Protein AF-A0AA90UTZ1-F1 (afdb_monomer_lite)

Structure (mmCIF, N/CA/C/O backbone):
data_AF-A0AA90UTZ1-F1
#
_entry.id   AF-A0AA90UTZ1-F1
#
loop_
_atom_site.group_PDB
_atom_site.id
_atom_site.type_symbol
_atom_site.label_atom_id
_atom_site.label_alt_id
_atom_site.label_comp_id
_atom_site.label_asym_id
_atom_site.label_entity_id
_atom_site.label_seq_id
_atom_site.pdbx_PDB_ins_code
_atom_site.Cartn_x
_atom_site.Cartn_y
_atom_site.Cartn_z
_atom_site.occupancy
_atom_site.B_iso_or_equiv
_atom_site.auth_seq_id
_atom_site.auth_comp_id
_atom_site.auth_asym_id
_atom_site.auth_atom_id
_atom_site.pdbx_PDB_model_num
ATOM 1 N N . MET A 1 1 ? 15.397 11.675 -4.303 1.00 79.88 1 MET A N 1
ATOM 2 C CA . MET A 1 1 ? 14.217 10.899 -3.853 1.00 79.88 1 MET A CA 1
ATOM 3 C C . MET A 1 1 ? 13.321 10.722 -5.056 1.00 79.88 1 MET A C 1
ATOM 5 O O . MET A 1 1 ? 13.154 11.691 -5.783 1.00 79.88 1 MET A O 1
ATOM 9 N N . ALA A 1 2 ? 12.799 9.520 -5.277 1.00 86.69 2 ALA A N 1
ATOM 10 C CA . ALA A 1 2 ? 11.879 9.262 -6.375 1.00 86.69 2 ALA A CA 1
ATOM 11 C C . ALA A 1 2 ? 10.543 9.981 -6.139 1.00 86.69 2 ALA A C 1
ATOM 13 O O . ALA A 1 2 ? 10.057 10.065 -5.003 1.00 86.69 2 ALA A O 1
ATOM 14 N N . GLU A 1 3 ? 9.959 10.491 -7.216 1.00 91.69 3 GLU A N 1
ATOM 15 C CA . GLU A 1 3 ? 8.588 10.980 -7.223 1.00 91.69 3 GLU A CA 1
ATOM 16 C C . GLU A 1 3 ? 7.625 9.790 -7.295 1.00 91.69 3 GLU A C 1
ATOM 18 O O . GLU A 1 3 ? 7.870 8.820 -8.011 1.00 91.69 3 GLU A O 1
ATOM 23 N N . ILE A 1 4 ? 6.538 9.841 -6.523 1.00 91.00 4 ILE A N 1
ATOM 24 C CA . ILE A 1 4 ? 5.479 8.834 -6.607 1.00 91.00 4 ILE A CA 1
ATOM 25 C C . ILE A 1 4 ? 4.340 9.432 -7.413 1.00 91.00 4 ILE A C 1
ATOM 27 O O . ILE A 1 4 ? 3.642 10.318 -6.922 1.00 91.00 4 ILE A O 1
ATOM 31 N N . VAL A 1 5 ? 4.133 8.887 -8.607 1.00 92.25 5 VAL A N 1
ATOM 32 C CA . VAL A 1 5 ? 2.937 9.133 -9.408 1.00 92.25 5 VAL A CA 1
ATOM 33 C C . VAL A 1 5 ? 1.938 8.026 -9.111 1.00 92.25 5 VAL A C 1
ATOM 35 O O . VAL A 1 5 ? 2.242 6.837 -9.233 1.00 92.25 5 VAL A O 1
ATOM 38 N N . VAL A 1 6 ? 0.747 8.419 -8.678 1.00 90.88 6 VAL A N 1
ATOM 39 C CA . VAL A 1 6 ? -0.309 7.488 -8.298 1.00 90.88 6 VAL A CA 1
ATOM 40 C C . VAL A 1 6 ? -1.267 7.308 -9.470 1.00 90.88 6 VAL A C 1
ATOM 42 O O . VAL A 1 6 ? -1.781 8.274 -10.024 1.00 90.88 6 VAL A O 1
ATOM 45 N N . HIS A 1 7 ? -1.516 6.059 -9.862 1.00 91.12 7 HIS A N 1
ATOM 46 C CA . HIS A 1 7 ? -2.501 5.756 -10.896 1.00 91.12 7 HIS A CA 1
ATOM 47 C C . HIS A 1 7 ? -3.926 5.899 -10.338 1.00 91.12 7 HIS A C 1
ATOM 49 O O . HIS A 1 7 ? -4.197 5.445 -9.229 1.00 91.12 7 HIS A O 1
ATOM 55 N N . LYS A 1 8 ? -4.875 6.420 -11.125 1.00 92.50 8 LYS A N 1
ATOM 56 C CA . LYS A 1 8 ? -6.277 6.609 -10.694 1.00 92.50 8 LYS A CA 1
ATOM 57 C C . LYS A 1 8 ? -6.915 5.336 -10.112 1.00 92.50 8 LYS A C 1
ATOM 59 O O . LYS A 1 8 ? -7.527 5.368 -9.051 1.00 92.50 8 LYS A O 1
ATOM 64 N N . LEU A 1 9 ? -6.690 4.190 -10.763 1.00 89.88 9 LEU A N 1
ATOM 65 C CA . LEU A 1 9 ? -7.154 2.882 -10.272 1.00 89.88 9 LEU A CA 1
ATOM 66 C C . LEU A 1 9 ? -6.636 2.557 -8.860 1.00 89.88 9 LEU A C 1
ATOM 68 O O . LEU A 1 9 ? -7.335 1.918 -8.077 1.00 89.88 9 LEU A O 1
ATOM 72 N N . TYR A 1 10 ? -5.410 2.974 -8.532 1.00 91.06 10 TYR A N 1
ATOM 73 C CA . TYR A 1 10 ? -4.866 2.777 -7.195 1.00 91.06 10 TYR A CA 1
ATOM 74 C C . TYR A 1 10 ? -5.624 3.623 -6.167 1.00 91.06 10 TYR A C 1
ATOM 76 O O . TYR A 1 10 ? -5.975 3.092 -5.120 1.00 91.06 10 TYR A O 1
ATOM 84 N N . GLU A 1 11 ? -5.927 4.892 -6.459 1.00 91.75 11 GLU A N 1
ATOM 85 C CA . GLU A 1 11 ? -6.670 5.761 -5.531 1.00 91.75 11 GLU A CA 1
ATOM 86 C C . GLU A 1 11 ? -8.066 5.207 -5.230 1.00 91.75 11 GLU A C 1
ATOM 88 O O . GLU A 1 11 ? -8.488 5.150 -4.071 1.00 91.75 11 GLU A O 1
ATOM 93 N N . GLU A 1 12 ? -8.764 4.741 -6.268 1.00 93.94 12 GLU A N 1
ATOM 94 C CA . GLU A 1 12 ? -10.086 4.124 -6.142 1.00 93.94 12 GLU A CA 1
ATOM 95 C C . GLU A 1 12 ? -10.029 2.858 -5.274 1.00 93.94 12 GLU A C 1
ATOM 97 O O . GLU A 1 12 ? -10.833 2.699 -4.350 1.00 93.94 12 GLU A O 1
ATOM 102 N N . LYS A 1 13 ? -9.041 1.984 -5.515 1.00 91.56 13 LYS A N 1
ATOM 103 C CA . LYS A 1 13 ? -8.861 0.739 -4.755 1.00 91.56 13 LYS A CA 1
ATOM 104 C C . LYS A 1 13 ? -8.390 0.972 -3.325 1.00 91.56 13 LYS A C 1
ATOM 106 O O . LYS A 1 13 ? -8.893 0.311 -2.421 1.00 91.56 13 LYS A O 1
ATOM 111 N N . GLU A 1 14 ? -7.470 1.908 -3.095 1.00 91.81 14 GLU A N 1
ATOM 112 C CA . GLU A 1 14 ? -7.047 2.285 -1.744 1.00 91.81 14 GLU A CA 1
ATOM 113 C C . GLU A 1 14 ? -8.253 2.773 -0.943 1.00 91.81 14 GLU A C 1
ATOM 115 O O . GLU A 1 14 ? -8.500 2.283 0.161 1.00 91.81 14 GLU A O 1
ATOM 120 N N . ARG A 1 15 ? -9.040 3.699 -1.506 1.00 93.00 15 ARG A N 1
ATOM 121 C CA . ARG A 1 15 ? -10.224 4.230 -0.828 1.00 93.00 15 ARG A CA 1
ATOM 122 C C . ARG A 1 15 ? -11.222 3.123 -0.496 1.00 93.00 15 ARG A C 1
ATOM 124 O O . ARG A 1 15 ? -11.673 3.074 0.648 1.00 93.00 15 ARG A O 1
ATOM 131 N N . GLN A 1 16 ? -11.530 2.253 -1.460 1.00 94.31 16 GLN A N 1
AT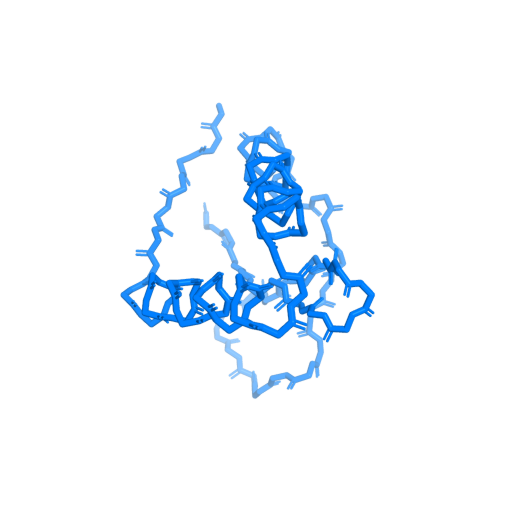OM 132 C CA . GLN A 1 16 ? -12.428 1.114 -1.264 1.00 94.31 16 GLN A CA 1
ATOM 133 C C . GLN A 1 16 ? -11.944 0.229 -0.106 1.00 94.31 16 GLN A C 1
ATOM 135 O O . GLN A 1 16 ? -12.656 0.070 0.879 1.00 94.31 16 GLN A O 1
ATOM 140 N N . TYR A 1 17 ? -10.695 -0.242 -0.143 1.00 91.06 17 TYR A N 1
ATOM 141 C CA . TYR A 1 17 ? -10.183 -1.155 0.883 1.00 91.06 17 TYR A CA 1
ATOM 142 C C . TYR A 1 17 ? -10.059 -0.529 2.272 1.00 91.06 17 TYR A C 1
ATOM 144 O O . TYR A 1 17 ? -10.186 -1.226 3.276 1.00 91.06 17 TYR A O 1
ATOM 152 N N . ILE A 1 18 ? -9.812 0.778 2.363 1.00 92.38 18 ILE A N 1
ATOM 153 C CA . ILE A 1 18 ? -9.814 1.482 3.647 1.00 92.38 18 ILE A CA 1
ATOM 154 C C . ILE A 1 18 ? -11.227 1.586 4.231 1.00 92.38 18 ILE A C 1
ATOM 156 O O . ILE A 1 18 ? -11.371 1.463 5.450 1.00 92.38 18 ILE A O 1
ATOM 160 N N . ILE A 1 19 ? -12.24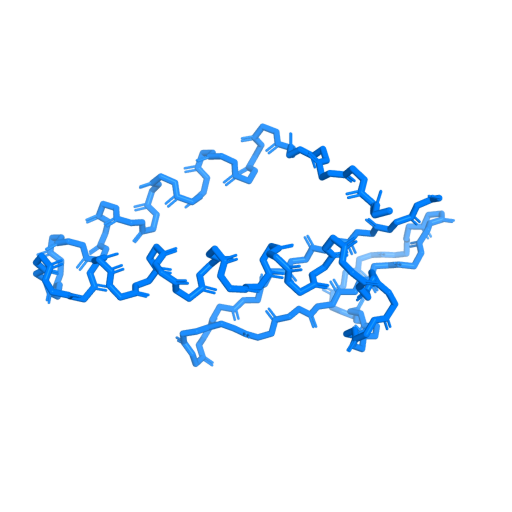2 1.833 3.395 1.00 95.00 19 ILE A N 1
ATOM 161 C CA . ILE A 1 19 ? -13.650 1.836 3.821 1.00 95.00 19 ILE A CA 1
ATOM 162 C C . ILE A 1 19 ? -14.032 0.430 4.283 1.00 95.00 19 ILE A C 1
ATOM 164 O O . ILE A 1 19 ? -14.448 0.274 5.428 1.00 95.00 19 ILE A O 1
ATOM 168 N N . ASP A 1 20 ? -13.744 -0.592 3.476 1.00 92.81 20 ASP A N 1
ATOM 169 C CA . ASP A 1 20 ? -14.010 -1.989 3.826 1.00 92.81 20 ASP A CA 1
ATOM 170 C C . ASP A 1 20 ? -13.317 -2.373 5.144 1.00 92.81 20 ASP A C 1
ATOM 172 O O . ASP A 1 20 ? -13.901 -3.036 6.003 1.00 92.81 20 ASP A O 1
ATOM 176 N N . ALA A 1 21 ? -12.073 -1.929 5.352 1.00 91.50 21 ALA A N 1
ATOM 177 C CA . ALA A 1 21 ? -11.349 -2.200 6.587 1.00 91.50 21 ALA A CA 1
ATOM 178 C C . ALA A 1 21 ? -11.973 -1.511 7.806 1.00 91.50 21 ALA A C 1
ATOM 180 O O . ALA A 1 21 ? -11.916 -2.045 8.916 1.00 91.50 21 ALA A O 1
ATOM 181 N N . TYR A 1 22 ? -12.543 -0.321 7.613 1.00 95.38 22 TYR A N 1
ATOM 182 C CA . TYR A 1 22 ? -13.247 0.403 8.663 1.00 95.38 22 TYR A CA 1
ATOM 183 C C . TYR A 1 22 ? -14.558 -0.295 9.025 1.00 95.38 22 TYR A C 1
ATOM 185 O O . TYR A 1 22 ? -14.810 -0.506 10.209 1.00 95.38 22 TYR A O 1
ATOM 193 N N . GLU A 1 23 ? -15.347 -0.680 8.024 1.00 96.38 23 GLU A N 1
ATOM 194 C CA . GLU A 1 23 ? -16.654 -1.315 8.209 1.00 96.38 23 GLU A CA 1
ATOM 195 C C . GLU A 1 23 ? -16.533 -2.709 8.832 1.00 96.38 23 GLU A C 1
ATOM 197 O O . GLU A 1 23 ? -17.253 -3.025 9.775 1.00 96.38 23 GLU A O 1
ATOM 202 N N . ASN A 1 24 ? -15.573 -3.518 8.376 1.00 94.88 24 ASN A N 1
ATOM 203 C CA . ASN A 1 24 ? -15.443 -4.909 8.821 1.00 94.88 24 ASN A CA 1
ATOM 204 C C . ASN A 1 24 ? -14.569 -5.086 10.074 1.00 94.88 24 ASN A C 1
ATOM 206 O O . ASN A 1 24 ? -14.772 -6.025 10.841 1.00 94.88 24 ASN A O 1
ATOM 210 N N . PHE A 1 25 ? -13.574 -4.215 10.293 1.00 93.00 25 PHE A N 1
ATOM 211 C CA . PHE A 1 25 ? -12.573 -4.393 11.360 1.00 93.00 25 PHE A CA 1
ATOM 212 C C . PHE A 1 25 ? -12.377 -3.162 12.256 1.00 93.00 25 PHE A C 1
ATOM 214 O O . PHE A 1 25 ? -11.518 -3.169 13.148 1.00 93.00 25 PHE A O 1
ATOM 221 N N . GLY A 1 26 ? -13.136 -2.092 12.021 1.00 95.12 26 GLY A N 1
ATOM 222 C CA . GLY A 1 26 ? -13.151 -0.888 12.838 1.00 95.12 26 GLY A CA 1
ATOM 223 C C . GLY A 1 26 ? -12.022 0.113 12.571 1.00 95.12 26 GLY A C 1
ATOM 224 O O . GLY A 1 26 ? -11.014 -0.130 11.896 1.00 95.12 26 GLY A O 1
ATOM 225 N N . LYS A 1 27 ? -12.171 1.285 13.199 1.00 96.38 27 LYS A N 1
ATOM 226 C CA . LYS A 1 27 ? -11.299 2.462 13.033 1.00 96.38 27 LYS A CA 1
ATOM 227 C C . LYS A 1 27 ? -9.810 2.184 13.245 1.00 96.38 27 LYS A C 1
ATOM 229 O O . LYS A 1 27 ? -8.975 2.725 12.520 1.00 96.38 27 LYS A O 1
ATOM 234 N N . LYS A 1 28 ? -9.466 1.374 14.252 1.00 95.56 28 LYS A N 1
ATOM 235 C CA . LYS A 1 28 ? -8.067 1.067 14.597 1.00 95.56 28 LYS A CA 1
ATOM 236 C C . LYS A 1 28 ? -7.370 0.337 13.450 1.00 95.56 28 LYS A C 1
ATOM 238 O O . LYS A 1 28 ? -6.236 0.673 13.112 1.00 95.56 28 LYS A O 1
ATOM 243 N N . THR A 1 29 ? -8.066 -0.617 12.839 1.00 91.75 29 THR A N 1
ATOM 244 C CA . THR A 1 29 ? -7.552 -1.421 11.732 1.00 91.75 29 THR A CA 1
ATOM 245 C C . THR A 1 29 ? -7.361 -0.558 10.491 1.00 91.75 29 THR A C 1
ATOM 247 O O . THR A 1 29 ? -6.239 -0.462 9.999 1.00 91.75 29 THR A O 1
ATOM 250 N N . ALA A 1 30 ? -8.390 0.186 10.075 1.00 93.31 30 ALA A N 1
ATOM 251 C CA . ALA A 1 30 ? -8.292 1.107 8.939 1.00 93.31 30 ALA A CA 1
ATOM 252 C C . ALA A 1 30 ? -7.158 2.139 9.096 1.00 93.31 30 ALA A C 1
ATOM 254 O O . ALA A 1 30 ? -6.424 2.424 8.147 1.00 93.31 30 ALA A O 1
ATOM 255 N N . ARG A 1 31 ? -6.956 2.678 10.308 1.00 94.56 31 ARG A N 1
ATOM 256 C CA . ARG A 1 31 ? -5.839 3.594 10.585 1.00 94.56 31 ARG A CA 1
ATOM 257 C C . ARG A 1 31 ? -4.481 2.913 10.410 1.00 94.56 31 ARG A C 1
ATOM 259 O O . ARG A 1 31 ? -3.607 3.483 9.760 1.00 94.56 31 ARG A O 1
ATOM 266 N N . LYS A 1 32 ? -4.308 1.705 10.955 1.00 92.31 32 LYS A N 1
ATOM 267 C CA . LYS A 1 32 ? -3.060 0.938 10.819 1.00 92.31 32 LYS A CA 1
ATOM 268 C C . LYS A 1 32 ? -2.719 0.679 9.348 1.00 92.31 32 LYS A C 1
ATOM 270 O O . LYS A 1 32 ? -1.559 0.798 8.966 1.00 92.31 32 LYS A O 1
ATOM 275 N N . TRP A 1 33 ? -3.726 0.392 8.524 1.00 91.44 33 TRP A N 1
ATOM 276 C CA . TRP A 1 33 ? -3.551 0.150 7.091 1.00 91.44 33 TRP A CA 1
ATOM 277 C C . TRP A 1 33 ? -3.012 1.399 6.385 1.00 91.44 33 TRP A C 1
ATOM 279 O O . TRP A 1 33 ? -2.001 1.322 5.690 1.00 91.44 33 TRP A O 1
ATOM 289 N N . LYS A 1 34 ? -3.603 2.574 6.641 1.00 92.38 34 LYS A N 1
ATOM 290 C CA . LYS A 1 34 ? -3.086 3.849 6.107 1.00 92.38 34 LYS A CA 1
ATOM 291 C C . LYS A 1 34 ? -1.638 4.116 6.524 1.00 92.38 34 LYS A C 1
ATOM 293 O O . LYS A 1 34 ? -0.827 4.564 5.715 1.00 92.38 34 LYS A O 1
ATOM 298 N N . GLU A 1 35 ? -1.298 3.850 7.784 1.00 93.69 35 GLU A N 1
ATOM 299 C CA . GLU A 1 35 ? 0.061 4.058 8.297 1.00 93.69 35 GLU A CA 1
ATOM 300 C C . GLU A 1 35 ? 1.079 3.115 7.635 1.00 93.69 35 GLU A C 1
ATOM 302 O O . GLU A 1 35 ? 2.175 3.548 7.274 1.00 93.69 35 GLU A O 1
ATOM 307 N N . GLU A 1 36 ? 0.730 1.843 7.436 1.00 91.81 36 GLU A N 1
ATOM 308 C CA . GLU A 1 36 ? 1.579 0.880 6.730 1.00 91.81 36 GLU A CA 1
ATOM 309 C C . GLU A 1 36 ? 1.743 1.233 5.235 1.00 91.81 36 GLU A C 1
ATOM 311 O O . GLU A 1 36 ? 2.870 1.185 4.734 1.00 91.81 36 GLU A O 1
ATOM 316 N N . LEU A 1 37 ? 0.690 1.692 4.542 1.00 91.19 37 LEU A N 1
ATOM 317 C CA . LEU A 1 37 ? 0.798 2.187 3.158 1.00 91.19 37 LEU A CA 1
ATOM 318 C C . LEU A 1 37 ? 1.761 3.372 3.063 1.00 91.19 37 LEU A C 1
ATOM 320 O O . LEU A 1 37 ? 2.668 3.376 2.229 1.00 91.19 37 LEU A O 1
ATOM 324 N N . LYS A 1 38 ? 1.638 4.342 3.976 1.00 92.31 38 LYS A N 1
ATOM 325 C CA . LYS A 1 38 ? 2.537 5.502 4.035 1.00 92.31 38 LYS A CA 1
ATOM 326 C C . LYS A 1 38 ? 3.994 5.090 4.273 1.00 92.31 38 LYS A C 1
ATOM 328 O O . LYS A 1 38 ? 4.902 5.682 3.689 1.00 92.31 38 LYS A O 1
ATOM 333 N N . LYS A 1 39 ? 4.241 4.063 5.097 1.00 93.12 39 LYS A N 1
ATOM 334 C CA . LYS A 1 39 ? 5.591 3.500 5.294 1.00 93.12 39 LYS A CA 1
ATOM 335 C C . LYS A 1 39 ? 6.144 2.900 4.003 1.00 93.12 39 LYS A C 1
ATOM 337 O O . LYS A 1 39 ? 7.305 3.151 3.687 1.00 93.12 39 LYS A O 1
ATOM 342 N N . ILE A 1 40 ? 5.329 2.160 3.251 1.00 91.50 40 ILE A N 1
ATOM 343 C CA . ILE A 1 40 ? 5.739 1.591 1.960 1.00 91.50 40 ILE A CA 1
ATOM 344 C C . ILE A 1 40 ? 6.044 2.710 0.961 1.00 91.50 40 ILE A C 1
ATOM 346 O O . ILE A 1 40 ? 7.120 2.706 0.376 1.00 91.50 40 ILE A O 1
ATOM 350 N N . GLN A 1 41 ? 5.169 3.707 0.821 1.00 91.12 41 GLN A N 1
ATOM 351 C CA . GLN A 1 41 ? 5.406 4.853 -0.065 1.00 91.12 41 GLN A CA 1
ATOM 352 C C . GLN A 1 41 ? 6.700 5.596 0.302 1.00 91.12 41 GLN A C 1
ATOM 354 O O . GLN A 1 41 ? 7.538 5.851 -0.557 1.00 91.12 41 GLN A O 1
ATOM 359 N N . ASN A 1 42 ? 6.927 5.884 1.586 1.00 93.44 42 ASN A N 1
ATOM 360 C CA . ASN A 1 42 ? 8.165 6.527 2.037 1.00 93.44 42 ASN A CA 1
ATOM 361 C C . ASN A 1 42 ? 9.414 5.679 1.756 1.00 93.44 42 ASN A C 1
ATOM 363 O O . ASN A 1 42 ? 10.463 6.236 1.430 1.00 93.44 42 ASN A O 1
ATOM 367 N N . PHE A 1 43 ? 9.309 4.354 1.879 1.00 92.81 43 PHE A N 1
ATOM 368 C CA . PHE A 1 43 ? 10.378 3.436 1.495 1.00 92.81 43 PHE A CA 1
ATOM 369 C C . PHE A 1 43 ? 10.643 3.507 -0.012 1.00 92.81 43 PHE A C 1
ATOM 371 O O . PHE A 1 43 ? 11.788 3.688 -0.407 1.00 92.81 43 PHE A O 1
ATOM 378 N N . LEU A 1 44 ? 9.601 3.455 -0.847 1.00 92.19 44 LEU A N 1
ATOM 379 C CA . LEU A 1 44 ? 9.724 3.495 -2.309 1.00 92.19 44 LEU A CA 1
ATOM 380 C C . LEU A 1 44 ? 10.276 4.829 -2.833 1.00 92.19 44 LEU A C 1
ATOM 382 O O . LEU A 1 44 ? 11.017 4.830 -3.808 1.00 92.19 44 LEU A O 1
ATOM 386 N N . LYS A 1 45 ? 10.016 5.953 -2.149 1.00 92.88 45 LYS A N 1
ATOM 387 C CA . LYS A 1 45 ? 10.663 7.247 -2.460 1.00 92.88 45 LYS A CA 1
ATOM 388 C C . LYS A 1 45 ? 12.185 7.220 -2.284 1.00 92.88 45 LYS A C 1
ATOM 390 O O . LYS A 1 45 ? 12.885 8.044 -2.874 1.00 92.88 45 LYS A O 1
ATOM 395 N N . LYS A 1 46 ? 12.692 6.341 -1.416 1.00 94.12 46 LYS A N 1
ATOM 396 C CA . LYS A 1 46 ? 14.124 6.210 -1.112 1.00 94.12 46 LYS A CA 1
ATOM 397 C C . LYS A 1 46 ? 14.779 5.056 -1.873 1.00 94.12 46 LYS A C 1
ATOM 399 O O . LYS A 1 46 ? 15.903 5.224 -2.319 1.00 94.12 46 LYS A O 1
ATOM 404 N N . TYR A 1 47 ? 14.069 3.937 -2.021 1.00 93.38 47 TYR A N 1
ATOM 405 C CA . TYR A 1 47 ? 14.555 2.679 -2.595 1.00 9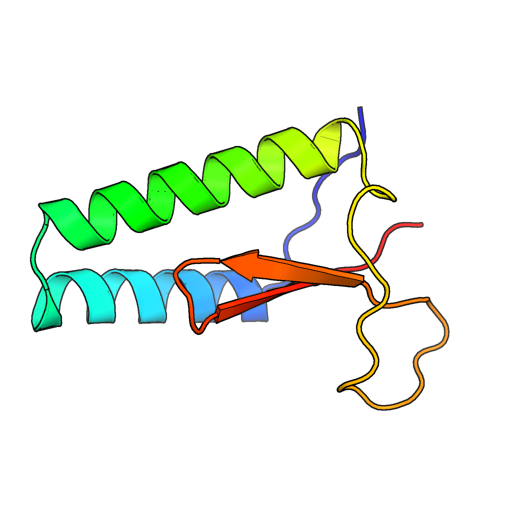3.38 47 TYR A CA 1
ATOM 406 C C . TYR A 1 47 ? 13.498 2.069 -3.538 1.00 93.38 47 TYR A C 1
ATOM 408 O O . TYR A 1 47 ? 12.846 1.076 -3.181 1.00 93.38 47 TYR A O 1
ATOM 416 N N . PRO A 1 48 ? 13.259 2.665 -4.720 1.00 90.81 48 PRO A N 1
ATOM 417 C CA . PRO A 1 48 ? 12.247 2.182 -5.666 1.00 90.81 48 PRO A CA 1
ATOM 418 C C . PRO A 1 48 ? 12.518 0.745 -6.154 1.00 90.81 48 PRO A C 1
ATOM 420 O O . PRO A 1 48 ? 11.589 -0.028 -6.386 1.00 90.81 48 PRO A O 1
ATOM 423 N N . GLU A 1 49 ? 13.774 0.324 -6.224 1.00 91.50 49 GLU A N 1
ATOM 424 C CA . GLU A 1 49 ? 14.219 -1.023 -6.588 1.00 91.50 49 GLU A CA 1
ATOM 425 C C . GLU A 1 49 ? 14.149 -2.043 -5.440 1.00 91.50 49 GLU A C 1
ATOM 427 O O . GLU A 1 49 ? 14.310 -3.243 -5.669 1.00 91.50 49 GLU A O 1
ATOM 432 N N . GLY A 1 50 ? 13.870 -1.594 -4.21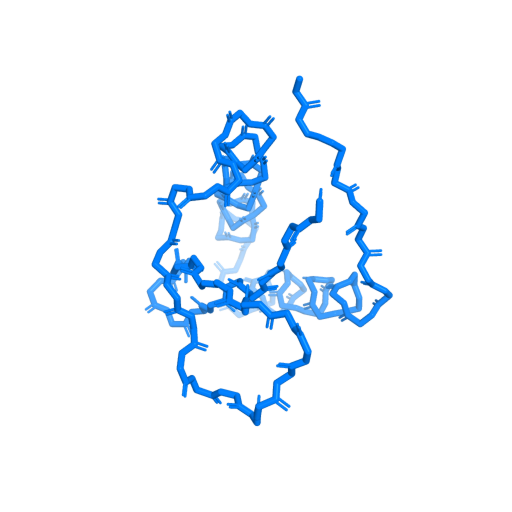2 1.00 89.00 50 GLY A N 1
ATOM 433 C CA . GLY A 1 50 ? 14.000 -2.396 -2.992 1.00 89.00 50 GLY A CA 1
ATOM 434 C C . GLY A 1 50 ? 12.943 -3.490 -2.789 1.00 89.00 50 GLY A C 1
ATOM 435 O O . GLY A 1 50 ? 12.980 -4.184 -1.772 1.00 89.00 50 GLY A O 1
ATOM 436 N N . LYS A 1 51 ? 11.974 -3.650 -3.700 1.00 90.81 51 LYS A N 1
ATOM 437 C CA . LYS A 1 51 ? 10.971 -4.733 -3.656 1.00 90.81 51 LYS A CA 1
ATOM 438 C C . LYS A 1 51 ? 11.157 -5.709 -4.815 1.00 90.81 51 LYS A C 1
ATOM 440 O O . LYS A 1 51 ? 11.575 -5.291 -5.895 1.00 90.81 51 LYS A O 1
ATOM 445 N N . PRO A 1 52 ? 10.846 -7.002 -4.623 1.00 91.12 52 PRO A N 1
ATOM 446 C CA . PRO A 1 52 ? 11.073 -8.014 -5.646 1.00 91.12 52 PRO A CA 1
ATOM 447 C C . PRO A 1 52 ? 10.178 -7.809 -6.881 1.00 91.12 52 PRO A C 1
ATOM 449 O O . PRO A 1 52 ? 9.111 -7.187 -6.778 1.00 91.12 52 PRO A O 1
ATOM 452 N N . PRO A 1 53 ? 10.577 -8.366 -8.039 1.00 90.88 53 PRO A N 1
ATOM 453 C CA . PRO A 1 53 ? 9.734 -8.434 -9.228 1.00 90.88 53 PRO A CA 1
ATOM 454 C C . PRO A 1 53 ? 8.361 -9.055 -8.952 1.00 90.88 53 PRO A C 1
ATOM 456 O O . PRO A 1 53 ? 8.233 -10.026 -8.201 1.00 90.88 53 PRO A O 1
ATOM 459 N N . PHE A 1 54 ? 7.324 -8.512 -9.586 1.00 90.56 54 PHE A N 1
ATOM 460 C CA . PHE A 1 54 ? 5.978 -9.066 -9.560 1.00 90.56 54 PHE A CA 1
ATOM 461 C C . PHE A 1 54 ? 5.721 -9.883 -10.827 1.00 90.56 54 PHE A C 1
ATOM 463 O O . PHE A 1 54 ? 5.514 -9.333 -11.902 1.00 90.56 54 PHE A O 1
ATOM 470 N N . LEU A 1 55 ? 5.714 -11.209 -10.678 1.00 84.94 55 LEU A N 1
ATOM 471 C CA . LEU A 1 55 ? 5.558 -12.167 -11.783 1.00 84.94 55 LEU A CA 1
ATOM 472 C C . LEU A 1 55 ? 4.098 -12.579 -12.043 1.00 84.94 55 LEU A C 1
ATOM 474 O O . LEU A 1 55 ? 3.837 -13.419 -12.893 1.00 84.94 55 LEU A O 1
ATOM 478 N N . GLY A 1 56 ? 3.143 -12.021 -11.291 1.00 83.12 56 GLY A N 1
ATOM 479 C CA . GLY A 1 56 ? 1.724 -12.387 -11.370 1.00 83.12 56 GLY A CA 1
ATOM 480 C C . GLY A 1 56 ? 0.922 -11.614 -12.418 1.00 83.12 56 GLY A C 1
ATOM 481 O O . GLY A 1 56 ? -0.302 -11.672 -12.385 1.00 83.12 56 GLY A O 1
ATOM 482 N N . ALA A 1 57 ? 1.580 -10.852 -13.292 1.00 79.56 57 ALA A N 1
ATOM 483 C CA . ALA A 1 57 ? 0.935 -10.009 -14.294 1.00 79.56 57 ALA A CA 1
ATOM 484 C C . ALA A 1 57 ? 1.359 -10.404 -15.721 1.00 79.56 57 ALA A C 1
ATOM 486 O O . ALA A 1 57 ? 2.424 -11.006 -15.888 1.00 79.56 57 ALA A O 1
ATOM 487 N N . PRO A 1 58 ? 0.577 -10.031 -16.754 1.00 80.62 58 PRO A N 1
ATOM 488 C CA . PRO A 1 58 ? 1.015 -10.106 -18.148 1.00 80.62 58 PRO A CA 1
ATOM 489 C C . PRO A 1 58 ? 2.361 -9.400 -18.368 1.00 80.62 58 PRO A C 1
ATOM 491 O O . PRO A 1 58 ? 2.752 -8.534 -17.587 1.00 80.62 58 PRO A O 1
ATOM 494 N N . LYS A 1 59 ? 3.081 -9.743 -19.443 1.00 79.56 59 LYS A N 1
ATOM 495 C CA . LYS A 1 59 ? 4.335 -9.055 -19.786 1.00 79.56 59 LYS A CA 1
ATOM 496 C C . LYS A 1 59 ? 4.051 -7.592 -20.146 1.00 79.56 59 LYS A C 1
ATOM 498 O O . LYS A 1 59 ? 3.381 -7.324 -21.138 1.00 79.56 59 LYS A O 1
ATOM 503 N N . PHE A 1 60 ? 4.599 -6.667 -19.361 1.00 82.06 60 PHE A N 1
ATOM 504 C CA . PHE A 1 60 ? 4.645 -5.235 -19.665 1.00 82.06 60 PHE A CA 1
ATOM 505 C C . PHE A 1 60 ? 6.014 -4.863 -20.247 1.00 82.06 60 PHE A C 1
ATOM 507 O O . PHE A 1 60 ? 6.987 -5.599 -20.085 1.00 82.06 60 PHE A O 1
ATOM 514 N N . SER A 1 61 ? 6.103 -3.700 -20.896 1.00 84.62 61 SER A N 1
ATOM 515 C CA . SER A 1 61 ? 7.374 -3.136 -21.378 1.00 84.62 61 SER A CA 1
ATOM 516 C C . SER A 1 61 ? 8.322 -2.708 -20.247 1.00 84.62 61 SER A C 1
ATOM 518 O O . SER A 1 61 ? 9.486 -2.415 -20.498 1.00 84.62 61 SER A O 1
ATOM 520 N N . TYR A 1 62 ? 7.841 -2.693 -19.004 1.00 85.56 62 TYR A N 1
ATOM 521 C CA . TYR A 1 62 ? 8.585 -2.351 -17.796 1.00 85.56 62 TYR A CA 1
ATOM 522 C C . TYR A 1 62 ? 8.456 -3.452 -16.738 1.00 85.56 62 TYR A C 1
ATOM 524 O O . TYR A 1 62 ? 7.468 -4.189 -16.682 1.00 85.56 62 TYR A O 1
ATOM 532 N N . LEU A 1 63 ? 9.464 -3.553 -15.868 1.00 88.19 63 LEU A N 1
ATOM 533 C CA . LEU A 1 63 ? 9.495 -4.546 -14.799 1.00 88.19 63 LEU A CA 1
ATOM 534 C C . LEU A 1 63 ? 8.589 -4.120 -13.640 1.00 88.19 63 LEU A C 1
ATOM 536 O O . LEU A 1 63 ? 8.937 -3.242 -12.849 1.00 88.19 63 LEU A O 1
ATOM 540 N N . LEU A 1 64 ? 7.445 -4.791 -13.510 1.00 91.62 64 LEU A N 1
ATOM 541 C CA . LEU A 1 64 ? 6.586 -4.647 -12.341 1.00 91.62 64 LEU A CA 1
ATOM 542 C C . LEU A 1 64 ? 7.259 -5.218 -11.090 1.00 91.62 64 LEU A C 1
ATOM 544 O O . LEU A 1 64 ? 7.945 -6.242 -11.130 1.00 91.62 64 LEU A O 1
ATOM 548 N N . ARG A 1 65 ? 7.005 -4.577 -9.952 1.00 92.00 65 ARG A N 1
ATOM 549 C CA . ARG A 1 65 ? 7.468 -4.972 -8.618 1.00 92.00 65 ARG A CA 1
ATOM 550 C C . ARG A 1 65 ? 6.307 -5.018 -7.640 1.00 92.00 65 ARG A C 1
ATOM 552 O O . ARG A 1 65 ? 5.287 -4.362 -7.839 1.00 92.00 65 ARG A O 1
ATOM 559 N N . GLY A 1 66 ? 6.457 -5.834 -6.599 1.00 91.88 66 GLY A N 1
ATOM 560 C CA . GLY A 1 66 ? 5.396 -6.112 -5.634 1.00 91.88 66 GLY A CA 1
ATOM 561 C C . GLY A 1 66 ? 5.842 -5.913 -4.189 1.00 91.88 66 GLY A C 1
ATOM 562 O O . GLY A 1 66 ? 6.805 -6.538 -3.748 1.00 91.88 66 GLY A O 1
ATOM 563 N N . ALA A 1 67 ? 5.109 -5.106 -3.422 1.00 88.56 67 ALA A N 1
ATOM 564 C CA . ALA A 1 67 ? 5.265 -5.012 -1.972 1.00 88.56 67 ALA A CA 1
ATOM 565 C C . ALA A 1 67 ? 4.073 -5.669 -1.268 1.00 88.56 67 ALA A C 1
ATOM 567 O O . ALA A 1 67 ? 2.933 -5.243 -1.441 1.00 88.56 67 ALA A O 1
ATOM 568 N N . ASN A 1 68 ? 4.335 -6.694 -0.458 1.00 86.88 68 ASN A N 1
ATOM 569 C CA . ASN A 1 68 ? 3.298 -7.292 0.379 1.00 86.88 68 ASN A CA 1
ATOM 570 C C . ASN A 1 68 ? 2.892 -6.314 1.489 1.00 86.88 68 ASN A C 1
ATOM 572 O O . ASN A 1 68 ? 3.741 -5.664 2.103 1.00 86.88 68 ASN A O 1
ATOM 576 N N . PHE A 1 69 ? 1.596 -6.249 1.752 1.00 83.06 69 PHE A N 1
ATOM 577 C CA . PHE A 1 69 ? 0.966 -5.375 2.731 1.00 83.06 69 PHE A CA 1
ATOM 578 C C . PHE A 1 69 ? -0.196 -6.128 3.383 1.00 83.06 69 PHE A C 1
ATOM 580 O O . PHE A 1 69 ? -0.850 -6.943 2.733 1.00 83.06 69 PHE A O 1
ATOM 587 N N . MET A 1 70 ? -0.440 -5.897 4.676 1.00 73.06 70 MET A N 1
ATOM 588 C CA . MET A 1 70 ? -1.612 -6.435 5.383 1.00 73.06 70 MET A CA 1
ATOM 589 C C . MET A 1 70 ? -1.889 -7.934 5.155 1.00 73.06 70 MET A C 1
ATOM 591 O O . MET A 1 70 ? -3.037 -8.340 4.995 1.00 73.06 70 MET A O 1
ATOM 595 N N . ARG A 1 71 ? -0.826 -8.754 5.148 1.00 71.94 71 ARG A N 1
ATOM 596 C CA . ARG A 1 71 ? -0.790 -10.217 4.903 1.00 71.94 71 ARG A CA 1
ATOM 597 C C . ARG A 1 71 ? -1.299 -10.691 3.530 1.00 71.94 71 ARG A C 1
ATOM 599 O O . ARG A 1 71 ? -0.664 -11.565 2.954 1.00 71.94 71 ARG A O 1
ATOM 606 N N . ASN A 1 72 ? -2.368 -10.101 3.002 1.00 81.12 72 ASN A N 1
ATOM 607 C CA . ASN A 1 72 ? -3.098 -10.592 1.829 1.00 81.12 72 ASN A CA 1
ATOM 608 C C . ASN A 1 72 ? -3.115 -9.606 0.655 1.00 81.12 72 ASN A C 1
ATOM 610 O O . ASN A 1 72 ? -3.607 -9.941 -0.418 1.00 81.12 72 ASN A O 1
ATOM 614 N N . PHE A 1 73 ? -2.590 -8.395 0.835 1.00 83.88 73 PHE A N 1
ATOM 615 C CA . PHE A 1 73 ? -2.563 -7.384 -0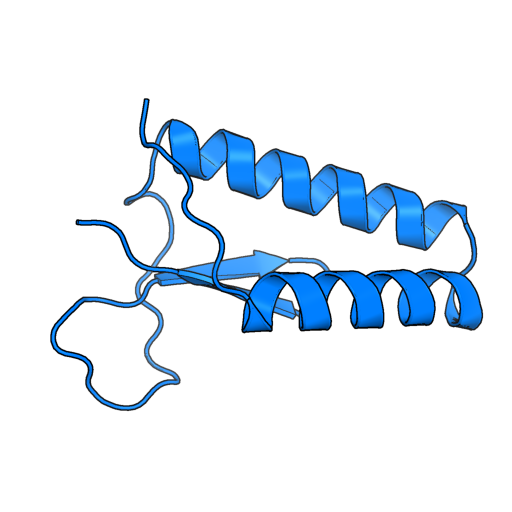.213 1.00 83.88 73 PHE A CA 1
ATOM 616 C C . PHE A 1 73 ? -1.170 -7.273 -0.819 1.00 83.88 73 PHE A C 1
ATOM 618 O O . PHE A 1 73 ? -0.146 -7.466 -0.156 1.00 83.88 73 PHE A O 1
ATOM 625 N N . LYS A 1 74 ? -1.135 -6.914 -2.100 1.00 88.50 74 LYS A N 1
ATOM 626 C CA . LYS A 1 74 ? 0.101 -6.629 -2.818 1.00 88.50 74 LYS A CA 1
ATOM 627 C C . LYS A 1 74 ? -0.021 -5.288 -3.526 1.00 88.50 74 LYS A C 1
ATOM 629 O O . LYS A 1 74 ? -0.886 -5.112 -4.378 1.00 88.50 74 LYS A O 1
ATOM 634 N N . LEU A 1 75 ? 0.858 -4.359 -3.169 1.00 89.81 75 LEU A N 1
ATOM 635 C CA . LEU A 1 75 ? 1.055 -3.116 -3.901 1.00 89.81 75 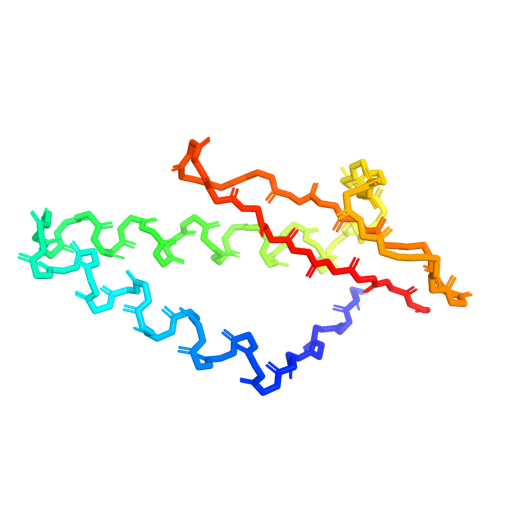LEU A CA 1
ATOM 636 C C . LEU A 1 75 ? 1.916 -3.418 -5.126 1.00 89.81 75 LEU A C 1
ATOM 638 O O . LEU A 1 75 ? 3.061 -3.845 -4.970 1.00 89.81 75 LEU A O 1
ATOM 642 N N . VAL A 1 76 ? 1.373 -3.198 -6.319 1.00 91.44 76 VAL A N 1
ATOM 643 C CA . VAL A 1 76 ? 2.088 -3.376 -7.587 1.00 91.44 76 VAL A CA 1
ATOM 644 C C . VAL A 1 76 ? 2.500 -2.009 -8.116 1.00 91.44 76 VAL A C 1
ATOM 646 O O . VAL A 1 76 ? 1.686 -1.089 -8.139 1.00 91.44 76 VAL A O 1
ATOM 649 N N . TYR A 1 77 ? 3.759 -1.871 -8.518 1.00 92.12 77 TYR A N 1
ATOM 650 C CA . TYR A 1 77 ? 4.309 -0.615 -9.022 1.00 92.12 77 TYR A CA 1
ATOM 651 C C . TYR A 1 77 ? 5.444 -0.872 -10.022 1.00 92.12 77 TYR A C 1
ATOM 653 O O . TYR A 1 77 ? 5.939 -1.993 -10.139 1.00 92.12 77 TYR A O 1
ATOM 661 N N . TYR A 1 78 ? 5.869 0.172 -10.725 1.00 92.12 78 TYR A N 1
ATOM 662 C CA . TYR A 1 78 ? 7.102 0.205 -11.511 1.00 92.12 78 TYR A CA 1
ATOM 663 C C . TYR A 1 78 ? 7.804 1.548 -11.278 1.00 92.12 78 TYR A C 1
ATOM 665 O O . TYR A 1 78 ? 7.218 2.462 -10.699 1.00 92.12 78 TYR A O 1
ATOM 673 N N . TYR A 1 79 ? 9.060 1.652 -11.695 1.00 88.69 79 TYR A N 1
ATOM 674 C CA . TYR A 1 79 ? 9.804 2.909 -11.742 1.00 88.69 79 TYR A CA 1
ATOM 675 C C . TYR A 1 79 ? 10.446 3.050 -13.122 1.00 88.69 79 TYR A C 1
ATOM 677 O O . TYR A 1 79 ? 10.654 2.046 -13.812 1.00 88.69 79 TYR A O 1
ATOM 685 N N . GLN A 1 80 ? 10.715 4.290 -13.515 1.00 79.88 80 GLN A N 1
ATOM 686 C CA . GLN A 1 80 ? 11.417 4.673 -14.737 1.00 79.88 80 GLN A CA 1
ATOM 687 C C . GLN A 1 80 ? 12.551 5.621 -14.374 1.00 79.88 80 GLN A C 1
ATOM 689 O O . GLN A 1 80 ? 12.386 6.354 -13.370 1.00 79.88 80 GLN A O 1
#

Organism: NCBI:txid165179

pLDDT: mean 89.89, std 4.99, range [71.94, 96.38]

Secondary structure (DSSP, 8-state):
----PPPHHHHHHHHHHHHHHHHHHHHHHHHHHHHHHHHHHHHHHH-TT-S-B--SSPPPSS--EEEEETTTEEEEE---

Radius of gyration: 13.35 Å; chains: 1; bounding box: 31×23×36 Å

Foldseek 3Di:
DDDDDDDPVRVVVLVVVLVVCCVPPNDVRSVVQVVQVVVVVVVCRVCVPPFDFDPPDDDDPFTWGWDDGPPPDIDIDTDD

Sequence (80 aa):
MAEIVVHKLYEEKERQYIIDAYENFGKKTARKWKEELKKIQNFLKKYPEGKPPFLGAPKFSYLLRGANFMRNFKLVYYYQ